Protein AF-A0A965QBW5-F1 (afdb_monomer_lite)

Secondary structure (DSSP, 8-state):
--HHHHHHHHHHHHHS--HHHHHHHHHHHTTS---HHHHHHEEEEEEPPPPHHHHHHHSS-HHHHHHHHHHHHHT--B--SSEEE-S-PPPGGG--HHHHHHHHTTTEEEPTTHHHHHTT-EEEEE-----

Structure (mmCIF, N/CA/C/O backbone):
data_AF-A0A965QBW5-F1
#
_entry.id   AF-A0A965QBW5-F1
#
loo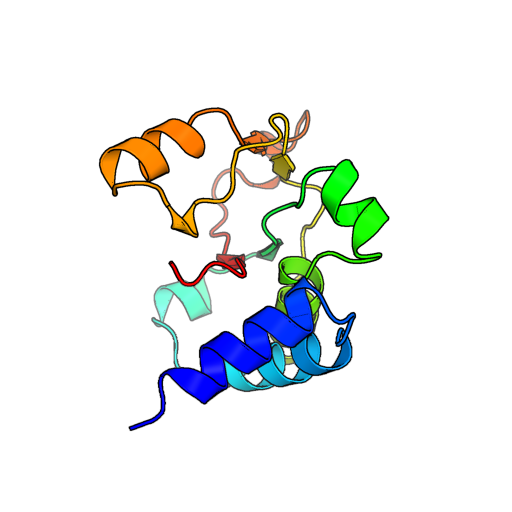p_
_atom_site.group_PDB
_atom_site.id
_atom_site.type_symbol
_atom_site.label_atom_id
_atom_site.label_alt_id
_atom_site.label_comp_id
_atom_site.label_asym_id
_atom_site.label_entity_id
_atom_site.label_seq_id
_atom_site.pdbx_PDB_ins_code
_atom_site.Cartn_x
_atom_site.Cartn_y
_atom_site.Cartn_z
_atom_site.occupancy
_atom_site.B_iso_or_equiv
_atom_site.auth_seq_id
_atom_site.auth_comp_id
_atom_site.auth_asym_id
_atom_site.auth_atom_id
_atom_site.pdbx_PDB_model_num
ATOM 1 N N . MET A 1 1 ? 27.987 -8.446 0.608 1.00 39.53 1 MET A N 1
ATOM 2 C CA . MET A 1 1 ? 26.700 -8.769 -0.056 1.00 39.53 1 MET A CA 1
ATOM 3 C C . MET A 1 1 ? 25.844 -7.498 -0.049 1.00 39.53 1 MET A C 1
ATOM 5 O O . MET A 1 1 ? 25.991 -6.727 0.889 1.00 39.53 1 MET A O 1
ATOM 9 N N . PRO A 1 2 ? 25.092 -7.191 -1.117 1.00 46.41 2 PRO A N 1
ATOM 10 C CA . PRO A 1 2 ? 24.860 -5.822 -1.588 1.00 46.41 2 PRO A CA 1
ATOM 11 C C . PRO A 1 2 ? 23.667 -5.124 -0.912 1.00 46.41 2 PRO A C 1
ATOM 13 O O . PRO A 1 2 ? 22.558 -5.121 -1.437 1.00 46.41 2 PRO A O 1
ATOM 16 N N . GLU A 1 3 ? 23.901 -4.446 0.209 1.00 46.75 3 GLU A N 1
ATOM 17 C CA . GLU A 1 3 ? 22.934 -3.474 0.760 1.00 46.75 3 GLU A CA 1
ATOM 18 C C . GLU A 1 3 ? 22.700 -2.278 -0.185 1.00 46.75 3 GLU A C 1
ATOM 20 O O . GLU A 1 3 ? 21.623 -1.681 -0.200 1.00 46.75 3 GLU A O 1
ATOM 25 N N . ALA A 1 4 ? 23.676 -1.970 -1.047 1.00 55.09 4 ALA A N 1
ATOM 26 C CA . ALA A 1 4 ? 23.621 -0.829 -1.958 1.00 55.09 4 ALA A CA 1
ATOM 27 C C . ALA A 1 4 ? 22.583 -0.972 -3.092 1.00 55.09 4 ALA A C 1
ATOM 29 O O . ALA A 1 4 ? 22.057 0.034 -3.564 1.00 55.09 4 ALA A O 1
ATOM 30 N N . THR A 1 5 ? 22.251 -2.191 -3.537 1.00 74.94 5 THR A N 1
ATOM 31 C CA . THR A 1 5 ? 21.405 -2.377 -4.733 1.00 74.94 5 THR A CA 1
ATOM 32 C C . THR A 1 5 ? 19.919 -2.196 -4.430 1.00 74.94 5 THR A C 1
ATOM 34 O O . THR A 1 5 ? 19.244 -1.464 -5.145 1.00 74.94 5 THR A O 1
ATOM 37 N N . ALA A 1 6 ? 19.397 -2.800 -3.357 1.00 72.25 6 ALA A N 1
ATOM 38 C CA . ALA A 1 6 ? 17.974 -2.687 -3.015 1.00 72.25 6 ALA A CA 1
ATOM 39 C C . ALA A 1 6 ? 17.600 -1.266 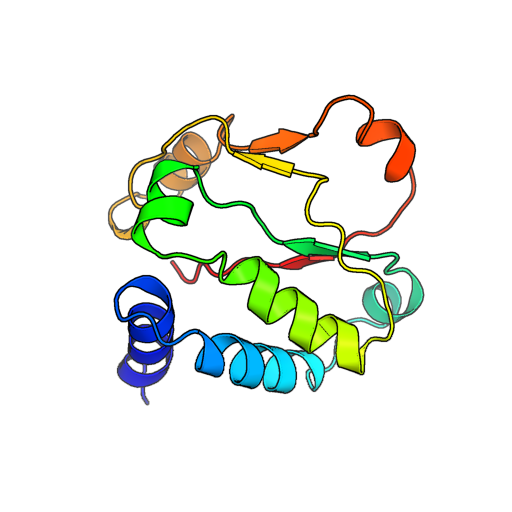-2.559 1.00 72.25 6 ALA A C 1
ATOM 41 O O . ALA A 1 6 ? 16.607 -0.707 -3.024 1.00 72.25 6 ALA A O 1
ATOM 42 N N . SER A 1 7 ? 18.438 -0.655 -1.713 1.00 73.62 7 SER A N 1
ATOM 43 C CA . SER A 1 7 ? 18.261 0.736 -1.280 1.00 73.62 7 SER A CA 1
ATOM 44 C C . SER A 1 7 ? 18.379 1.717 -2.456 1.00 73.62 7 SER A C 1
ATOM 46 O O . SER A 1 7 ? 17.569 2.634 -2.584 1.00 73.62 7 SER A O 1
ATOM 48 N N . GLY A 1 8 ? 19.313 1.475 -3.386 1.00 78.69 8 GLY A N 1
ATOM 49 C CA . GLY A 1 8 ? 19.459 2.267 -4.610 1.00 78.69 8 GLY A CA 1
ATOM 50 C C . GLY A 1 8 ? 18.243 2.182 -5.538 1.00 78.69 8 GLY A C 1
ATOM 51 O O . GLY A 1 8 ? 17.764 3.210 -6.009 1.00 78.69 8 GLY A O 1
ATOM 52 N N . ILE A 1 9 ? 17.693 0.982 -5.744 1.00 79.25 9 ILE A N 1
ATOM 53 C CA . ILE A 1 9 ? 16.466 0.757 -6.526 1.00 79.25 9 ILE A CA 1
ATOM 54 C C . ILE A 1 9 ? 15.275 1.474 -5.879 1.00 79.25 9 ILE A C 1
ATOM 56 O O . ILE A 1 9 ? 14.510 2.154 -6.564 1.00 79.25 9 ILE A O 1
ATOM 60 N N . LEU A 1 10 ? 15.142 1.380 -4.555 1.00 77.88 10 LEU A N 1
ATOM 61 C CA . LEU A 1 10 ? 14.085 2.071 -3.828 1.00 77.88 10 LEU A CA 1
ATOM 62 C C . LEU A 1 10 ? 14.250 3.594 -3.908 1.00 77.88 10 LEU A C 1
ATOM 64 O O . LEU A 1 10 ? 13.266 4.299 -4.096 1.00 77.88 10 LEU A O 1
ATOM 68 N N . SER A 1 11 ? 15.479 4.107 -3.823 1.00 78.56 11 SER A N 1
ATOM 69 C CA . SER A 1 11 ? 15.779 5.530 -4.012 1.00 78.56 11 SER A CA 1
ATOM 70 C C . SER A 1 11 ? 15.442 6.000 -5.430 1.00 78.56 11 SER A C 1
ATOM 72 O O . SER A 1 11 ? 14.800 7.035 -5.594 1.00 78.56 11 SER A O 1
ATOM 74 N N . ALA A 1 12 ? 15.782 5.216 -6.459 1.00 78.94 12 ALA A N 1
ATOM 75 C CA . ALA A 1 12 ? 15.425 5.491 -7.854 1.00 78.94 12 ALA A CA 1
ATOM 76 C C . ALA A 1 12 ? 13.908 5.592 -8.048 1.00 78.94 12 ALA A C 1
ATOM 78 O O . ALA A 1 12 ? 13.399 6.552 -8.635 1.00 78.94 12 ALA A O 1
ATOM 79 N N . LEU A 1 13 ? 13.184 4.642 -7.462 1.00 79.94 13 LEU A N 1
ATOM 80 C CA . LEU A 1 13 ? 11.732 4.640 -7.426 1.00 79.94 13 LEU A CA 1
ATOM 81 C C . LEU A 1 13 ? 11.174 5.805 -6.586 1.00 79.94 13 LEU A C 1
ATOM 83 O O . LEU A 1 13 ? 10.096 6.306 -6.869 1.00 79.94 13 LEU A O 1
ATOM 87 N N . LYS A 1 14 ? 11.869 6.270 -5.547 1.00 75.88 14 LYS A N 1
ATOM 88 C CA . LYS A 1 14 ? 11.391 7.333 -4.652 1.00 75.88 14 LYS A CA 1
ATOM 89 C C . LYS A 1 14 ? 11.682 8.746 -5.169 1.00 75.88 14 LYS A C 1
ATOM 91 O O . LYS A 1 14 ? 10.859 9.641 -5.006 1.00 75.88 14 LYS A O 1
ATOM 96 N N . TYR A 1 15 ? 12.833 8.985 -5.765 1.00 76.94 15 TYR A N 1
ATOM 97 C CA . TYR A 1 15 ? 13.318 10.349 -5.996 1.00 76.94 15 TYR A CA 1
ATOM 98 C C . TYR A 1 15 ? 13.714 10.612 -7.444 1.00 76.94 15 TYR A C 1
ATOM 100 O O . TYR A 1 15 ? 13.874 11.765 -7.827 1.00 76.94 15 TYR A O 1
ATOM 108 N N . HIS A 1 16 ? 13.836 9.566 -8.264 1.00 77.88 16 HIS A N 1
ATOM 109 C CA . HIS A 1 16 ? 14.335 9.686 -9.634 1.00 77.88 16 HIS A CA 1
ATOM 110 C C . HIS A 1 16 ? 13.289 9.327 -10.697 1.00 77.88 16 HIS A C 1
ATOM 112 O O . HIS A 1 16 ? 13.612 9.281 -11.879 1.00 77.88 16 HIS A O 1
ATOM 118 N N . GLY A 1 17 ? 12.030 9.102 -10.304 1.00 75.62 17 GLY A N 1
ATOM 119 C CA . GLY A 1 17 ? 10.921 8.934 -11.248 1.00 75.62 17 GLY A CA 1
ATOM 120 C C . GLY A 1 17 ? 10.860 7.566 -11.936 1.00 75.62 17 GLY A C 1
ATOM 121 O O . GLY A 1 17 ? 10.120 7.411 -12.901 1.00 75.62 17 GLY A O 1
ATOM 122 N N . TRP A 1 18 ? 11.596 6.562 -11.450 1.00 82.75 18 TRP A N 1
ATOM 123 C CA . TRP A 1 18 ? 11.669 5.234 -12.075 1.00 82.75 18 TRP A CA 1
ATOM 124 C C . TRP A 1 18 ? 10.442 4.363 -11.753 1.00 82.75 18 TRP A C 1
ATOM 126 O O . TRP A 1 18 ? 10.557 3.307 -11.138 1.00 82.75 18 TRP A O 1
ATOM 136 N N . SER A 1 19 ? 9.251 4.788 -12.173 1.00 80.81 19 SER A N 1
ATOM 137 C CA . SER A 1 19 ? 7.983 4.096 -11.890 1.00 80.81 19 SER A CA 1
ATOM 138 C C . SER A 1 19 ? 7.921 2.670 -12.455 1.00 80.81 19 SER A C 1
ATOM 140 O O . SER A 1 19 ? 7.345 1.791 -11.815 1.00 80.81 19 SER A O 1
ATOM 142 N N . ALA A 1 20 ? 8.569 2.410 -13.599 1.00 83.06 20 ALA A N 1
ATOM 143 C CA . ALA A 1 20 ? 8.637 1.084 -14.226 1.00 83.06 20 ALA A CA 1
ATOM 144 C C . ALA A 1 20 ? 9.231 0.013 -13.294 1.00 83.06 20 ALA A C 1
ATOM 146 O O . ALA A 1 20 ? 8.762 -1.121 -13.263 1.00 83.06 20 ALA A O 1
ATOM 147 N N . VAL A 1 21 ? 10.192 0.398 -12.451 1.00 84.06 21 VAL A N 1
ATOM 148 C CA . VAL A 1 21 ? 10.798 -0.494 -11.454 1.00 84.06 21 VAL A CA 1
ATOM 149 C C . VAL A 1 21 ? 9.777 -0.978 -10.422 1.00 84.06 21 VAL A C 1
ATOM 151 O O . VAL A 1 21 ? 9.903 -2.086 -9.905 1.00 84.06 21 VAL A O 1
ATOM 154 N N . GLY A 1 22 ? 8.742 -0.185 -10.128 1.00 82.62 22 GLY A N 1
ATOM 155 C CA . GLY A 1 22 ? 7.663 -0.596 -9.230 1.00 82.62 22 GLY A CA 1
ATOM 156 C C . GLY A 1 22 ? 6.929 -1.842 -9.735 1.00 82.62 22 GLY A C 1
ATOM 157 O O . GLY A 1 22 ? 6.601 -2.721 -8.936 1.00 82.62 22 GLY A O 1
ATOM 158 N N . ALA A 1 23 ? 6.742 -1.958 -11.054 1.00 85.38 23 ALA A N 1
ATOM 159 C CA . ALA A 1 2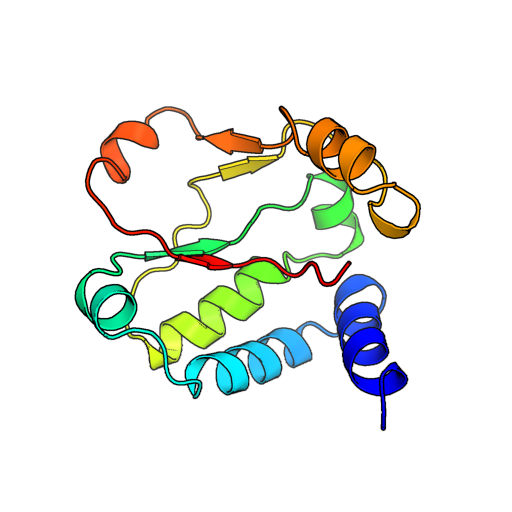3 ? 6.126 -3.129 -11.667 1.00 85.38 23 ALA A CA 1
ATOM 160 C C . ALA A 1 23 ? 7.018 -4.373 -11.528 1.00 85.38 23 ALA A C 1
ATOM 162 O O . ALA A 1 23 ? 6.548 -5.411 -11.061 1.00 85.38 23 ALA A O 1
ATOM 163 N N . ASP A 1 24 ? 8.314 -4.245 -11.826 1.00 87.00 24 ASP A N 1
ATOM 164 C CA . ASP A 1 24 ? 9.282 -5.343 -11.703 1.00 87.00 24 ASP A CA 1
ATOM 165 C C . ASP A 1 24 ? 9.397 -5.852 -10.257 1.00 87.00 24 ASP A C 1
ATOM 167 O O . ASP A 1 24 ? 9.472 -7.062 -10.007 1.00 87.00 24 ASP A O 1
ATOM 171 N N . ILE A 1 25 ? 9.396 -4.931 -9.285 1.00 86.00 25 ILE A N 1
ATOM 172 C CA . ILE A 1 25 ? 9.375 -5.267 -7.857 1.00 86.00 25 ILE A CA 1
ATOM 173 C C . ILE A 1 25 ? 8.102 -6.044 -7.527 1.00 86.00 25 ILE A C 1
ATOM 175 O O . ILE A 1 25 ? 8.189 -7.122 -6.937 1.00 86.00 25 ILE A O 1
ATOM 179 N N . GLY A 1 26 ? 6.932 -5.537 -7.920 1.00 84.94 26 GLY A N 1
ATOM 180 C CA . GLY A 1 26 ? 5.659 -6.203 -7.652 1.00 84.94 26 GLY A CA 1
ATOM 181 C C . GLY A 1 26 ? 5.574 -7.596 -8.278 1.00 84.94 26 GLY A C 1
ATOM 182 O O . GLY A 1 26 ? 5.155 -8.541 -7.613 1.00 8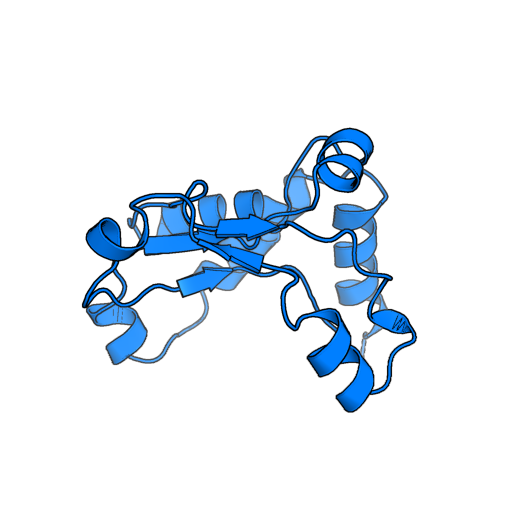4.94 26 GLY A O 1
ATOM 183 N N . GLU A 1 27 ? 6.067 -7.779 -9.504 1.00 87.56 27 GLU A N 1
ATOM 184 C CA . GLU A 1 27 ? 6.112 -9.092 -10.155 1.00 87.56 27 GLU A CA 1
ATOM 185 C C . GLU A 1 27 ? 7.024 -10.076 -9.400 1.00 87.56 27 GLU A C 1
ATOM 187 O O . GLU A 1 27 ? 6.718 -11.264 -9.261 1.00 87.56 27 GLU A O 1
ATOM 192 N N . ARG A 1 28 ? 8.165 -9.602 -8.882 1.00 88.69 28 ARG A N 1
ATOM 193 C CA . ARG A 1 28 ? 9.051 -10.409 -8.027 1.00 88.69 28 ARG A CA 1
ATOM 194 C C . ARG A 1 28 ? 8.387 -10.759 -6.697 1.00 88.69 28 ARG A C 1
ATOM 196 O O . ARG A 1 28 ? 8.418 -11.929 -6.324 1.00 88.69 28 ARG A O 1
ATOM 203 N N . LEU A 1 29 ? 7.747 -9.800 -6.030 1.00 87.31 29 LEU A N 1
ATOM 204 C CA . LEU A 1 29 ? 7.020 -10.032 -4.777 1.00 87.31 29 LEU A CA 1
ATOM 205 C C . LEU A 1 29 ? 5.896 -11.054 -4.955 1.00 87.31 29 LEU A C 1
ATOM 207 O O . LEU A 1 29 ? 5.743 -11.957 -4.140 1.00 87.31 29 LEU A O 1
ATOM 211 N N . ALA A 1 30 ? 5.160 -10.981 -6.060 1.00 85.75 30 ALA A N 1
ATOM 212 C CA . ALA A 1 30 ? 4.045 -11.880 -6.330 1.00 85.75 30 ALA A CA 1
ATOM 213 C C . ALA A 1 30 ? 4.462 -13.340 -6.610 1.00 85.75 30 ALA A C 1
ATOM 215 O O . ALA A 1 30 ? 3.607 -14.229 -6.674 1.00 85.75 30 ALA A O 1
ATOM 216 N N . ARG A 1 31 ? 5.764 -13.600 -6.799 1.00 88.12 31 ARG A N 1
ATOM 217 C CA . ARG A 1 31 ? 6.345 -14.950 -6.903 1.00 88.12 31 ARG A CA 1
ATOM 218 C C . ARG A 1 31 ? 6.764 -15.533 -5.555 1.00 88.12 31 ARG A C 1
ATOM 220 O O . ARG A 1 31 ? 7.060 -16.724 -5.500 1.00 88.12 31 ARG A O 1
ATOM 227 N N . LEU A 1 32 ? 6.807 -14.725 -4.497 1.00 87.44 32 LEU A N 1
ATOM 228 C CA . LEU A 1 32 ? 7.124 -15.215 -3.162 1.00 87.44 32 LEU A CA 1
ATOM 229 C C . LEU A 1 32 ? 6.018 -16.150 -2.664 1.00 87.44 32 LEU A C 1
ATOM 231 O O . LEU A 1 32 ? 4.851 -16.029 -3.042 1.00 87.44 32 LEU A O 1
ATOM 235 N N . GLN A 1 33 ? 6.405 -17.097 -1.816 1.00 86.69 33 GLN A N 1
ATOM 236 C CA . GLN A 1 33 ? 5.455 -17.940 -1.106 1.00 86.69 33 GLN A CA 1
ATOM 237 C C . GLN A 1 33 ? 4.979 -17.204 0.140 1.00 86.69 33 GLN A C 1
ATOM 239 O O . GLN A 1 33 ? 5.788 -16.689 0.910 1.00 86.69 33 GLN A O 1
ATOM 244 N N . PHE A 1 34 ? 3.665 -17.169 0.326 1.00 85.06 34 PHE A N 1
ATOM 245 C CA . PHE A 1 34 ? 3.030 -16.559 1.485 1.00 85.06 34 PHE A CA 1
ATOM 246 C C . PHE A 1 34 ? 2.365 -17.641 2.335 1.00 85.06 34 PHE A C 1
ATOM 248 O O . PHE A 1 34 ? 2.052 -18.718 1.814 1.00 85.06 34 PHE A O 1
ATOM 255 N N . PRO A 1 35 ? 2.126 -17.365 3.628 1.00 89.31 35 PRO A N 1
ATOM 256 C CA . PRO A 1 35 ? 1.338 -18.243 4.480 1.00 89.31 35 PRO A CA 1
ATOM 257 C C . PRO A 1 35 ? 0.001 -18.640 3.831 1.00 89.31 35 PRO A C 1
ATOM 259 O O . PRO A 1 35 ? -0.601 -17.875 3.069 1.00 89.31 35 PRO A O 1
ATOM 262 N N . VAL A 1 36 ? -0.443 -19.873 4.085 1.00 88.88 36 VAL A N 1
ATOM 263 C CA . VAL A 1 36 ? -1.612 -20.468 3.411 1.00 88.88 36 VAL A CA 1
ATOM 264 C C . VAL A 1 36 ? -2.902 -19.717 3.740 1.00 88.88 36 VAL A C 1
ATOM 266 O O . VAL A 1 36 ? -3.744 -19.541 2.864 1.00 88.88 36 VAL A O 1
ATOM 269 N N . ASP A 1 37 ? -3.045 -19.262 4.976 1.00 89.75 37 ASP A N 1
ATOM 270 C CA . ASP A 1 37 ? -4.123 -18.402 5.466 1.00 89.75 37 ASP A CA 1
ATOM 271 C C . ASP A 1 37 ? -4.146 -17.060 4.724 1.00 89.75 37 ASP A C 1
ATOM 273 O O . ASP A 1 37 ? -5.160 -16.724 4.117 1.00 89.75 37 ASP A O 1
ATOM 277 N N . VAL A 1 38 ? -3.004 -16.369 4.602 1.00 88.56 38 VAL A N 1
ATOM 278 C CA . VAL A 1 38 ? -2.888 -15.157 3.762 1.00 88.56 38 VAL A CA 1
ATOM 279 C C . VAL A 1 38 ? -3.300 -15.463 2.325 1.00 88.56 38 VAL A C 1
ATOM 281 O O . VAL A 1 38 ? -3.978 -14.671 1.668 1.00 88.56 38 VAL A O 1
ATOM 284 N N . CYS A 1 39 ? -2.918 -16.637 1.819 1.00 87.50 39 CYS A N 1
ATOM 285 C CA . CYS A 1 39 ? -3.262 -17.027 0.465 1.00 87.50 39 CYS A CA 1
ATOM 286 C C . CYS A 1 39 ? -4.763 -17.299 0.266 1.00 87.50 39 CYS A C 1
ATOM 288 O O . CYS A 1 39 ? -5.278 -17.079 -0.831 1.00 87.50 39 CYS A O 1
ATOM 290 N N . ARG A 1 40 ? -5.451 -17.809 1.286 1.00 89.56 40 ARG A N 1
ATOM 291 C CA . ARG A 1 40 ? -6.858 -18.221 1.207 1.00 89.56 40 ARG A CA 1
ATOM 292 C C . ARG A 1 40 ? -7.829 -17.112 1.581 1.00 89.56 40 ARG A C 1
ATOM 294 O O . ARG A 1 40 ? -8.909 -17.054 1.008 1.00 89.56 40 ARG A O 1
ATOM 301 N N . GLU A 1 41 ? -7.457 -16.261 2.526 1.00 92.25 41 GLU A N 1
ATOM 302 C CA . GLU A 1 41 ? -8.378 -15.321 3.168 1.00 92.25 41 GLU A CA 1
ATOM 303 C C . GLU A 1 41 ? -8.288 -13.907 2.583 1.00 92.25 41 GLU A C 1
ATOM 305 O O . GLU A 1 41 ? -9.216 -13.116 2.761 1.00 92.25 41 GLU A O 1
ATOM 310 N N . ARG A 1 42 ? -7.201 -13.573 1.865 1.00 93.75 42 ARG A N 1
ATOM 311 C CA . ARG A 1 42 ? -6.991 -12.225 1.311 1.00 93.75 42 ARG A CA 1
ATOM 312 C C . ARG A 1 42 ? -8.154 -11.784 0.415 1.00 93.75 42 ARG A C 1
ATOM 314 O O . ARG A 1 42 ? -8.465 -12.418 -0.590 1.00 93.75 42 ARG A O 1
ATOM 321 N N . ALA A 1 43 ? -8.739 -10.643 0.750 1.00 93.75 43 ALA A N 1
ATOM 322 C CA . ALA A 1 43 ? -9.827 -10.042 -0.013 1.00 93.75 43 ALA A CA 1
ATOM 323 C C . ALA A 1 43 ? -9.332 -8.940 -0.959 1.00 93.75 43 ALA A C 1
ATOM 325 O O . ALA A 1 43 ? -9.860 -8.789 -2.058 1.00 93.75 43 ALA A O 1
ATOM 326 N N . ALA A 1 44 ? -8.317 -8.172 -0.548 1.00 94.81 44 ALA A N 1
ATOM 327 C CA . ALA A 1 44 ? -7.802 -7.049 -1.325 1.00 94.81 44 ALA A CA 1
ATOM 328 C C . ALA A 1 44 ? -6.369 -6.657 -0.938 1.00 94.81 44 ALA A C 1
ATOM 330 O O . ALA A 1 44 ? -5.912 -6.908 0.182 1.00 94.81 44 ALA A O 1
ATOM 331 N N . LEU A 1 45 ? -5.695 -5.981 -1.869 1.00 95.25 45 LEU A N 1
ATOM 332 C CA . LEU A 1 45 ? -4.447 -5.255 -1.637 1.00 95.25 45 LEU A CA 1
ATOM 333 C C . LEU A 1 45 ? -4.761 -3.786 -1.349 1.00 95.25 45 LEU A C 1
ATOM 335 O O . LEU A 1 45 ? -5.505 -3.150 -2.093 1.00 95.25 45 LEU A O 1
ATOM 339 N N . VAL A 1 46 ? -4.176 -3.237 -0.289 1.00 95.81 46 VAL A N 1
ATOM 340 C CA . VAL A 1 46 ? -4.386 -1.851 0.139 1.00 95.81 46 VAL A CA 1
ATOM 341 C C . VAL A 1 46 ? -3.033 -1.136 0.148 1.00 95.81 46 VAL A C 1
ATOM 343 O O . VAL A 1 46 ? -2.214 -1.385 1.035 1.00 95.81 46 VAL A O 1
ATOM 346 N N . PRO A 1 47 ? -2.753 -0.266 -0.835 1.00 94.88 47 PRO A N 1
ATOM 347 C CA . PRO A 1 47 ? -1.514 0.491 -0.859 1.00 94.88 47 PRO A CA 1
ATOM 348 C C . PRO A 1 47 ? -1.534 1.580 0.215 1.00 94.88 47 PRO A C 1
ATOM 350 O O . PRO A 1 47 ? -2.524 2.296 0.378 1.00 94.88 47 PRO A O 1
ATOM 353 N N . VAL A 1 48 ? -0.420 1.743 0.925 1.00 92.31 48 VAL A N 1
ATOM 354 C CA . VAL A 1 48 ? -0.258 2.842 1.881 1.00 92.31 48 VAL A CA 1
ATOM 355 C C . VAL A 1 48 ? -0.189 4.177 1.115 1.00 92.31 48 VAL A C 1
ATOM 357 O O . VAL A 1 48 ? 0.601 4.308 0.174 1.00 92.31 48 VAL A O 1
ATOM 360 N N . PRO A 1 49 ? -1.016 5.181 1.462 1.00 90.25 49 PRO A N 1
ATOM 361 C CA . PRO A 1 49 ? -1.061 6.446 0.740 1.00 90.25 49 PRO A CA 1
ATOM 362 C C . PRO A 1 49 ? 0.157 7.329 1.034 1.00 90.25 49 PRO A C 1
ATOM 364 O O . PRO A 1 49 ? 0.670 7.408 2.159 1.00 90.25 49 PRO A O 1
ATOM 367 N N . LEU A 1 50 ? 0.582 8.074 0.017 1.00 85.38 50 LEU A N 1
ATOM 368 C CA . LEU A 1 50 ? 1.452 9.229 0.205 1.00 85.38 50 LEU A CA 1
ATOM 369 C C . LEU A 1 50 ? 0.636 10.423 0.716 1.00 85.38 50 LEU A C 1
ATOM 371 O O . LEU A 1 50 ? -0.589 10.443 0.652 1.00 85.38 50 LEU A O 1
ATOM 375 N N . ASN A 1 51 ? 1.325 11.435 1.242 1.00 83.69 51 ASN A N 1
ATOM 376 C CA . ASN A 1 51 ? 0.681 12.728 1.457 1.00 83.69 51 ASN A CA 1
ATOM 377 C C . ASN A 1 51 ? 0.573 13.472 0.110 1.00 83.69 51 ASN A C 1
ATOM 379 O O . ASN A 1 51 ? 1.371 13.238 -0.801 1.00 83.69 51 ASN A O 1
ATOM 383 N N . ALA A 1 52 ? -0.372 14.407 0.003 1.00 82.12 52 ALA A N 1
ATOM 384 C CA . ALA A 1 52 ? -0.649 15.117 -1.249 1.00 82.12 52 ALA A CA 1
ATOM 385 C C . ALA A 1 52 ? 0.536 15.955 -1.777 1.00 82.12 52 ALA A C 1
ATOM 387 O O . ALA A 1 52 ? 0.604 16.268 -2.963 1.00 82.12 52 ALA A O 1
ATOM 388 N N . ALA A 1 53 ? 1.475 16.362 -0.918 1.00 82.38 53 ALA A N 1
ATOM 389 C CA . ALA A 1 53 ? 2.684 17.062 -1.354 1.00 82.38 53 ALA A CA 1
ATOM 390 C C . ALA A 1 53 ? 3.648 16.108 -2.075 1.00 82.38 53 ALA A C 1
ATOM 392 O O . ALA A 1 53 ? 4.045 16.387 -3.202 1.00 82.38 53 ALA A O 1
ATOM 393 N N . ARG A 1 54 ? 3.948 14.957 -1.462 1.00 81.44 54 ARG A N 1
ATOM 394 C CA . ARG A 1 54 ? 4.822 13.920 -2.023 1.00 81.44 54 ARG A CA 1
ATOM 395 C C . ARG A 1 54 ? 4.221 13.295 -3.268 1.00 81.44 54 ARG A C 1
ATOM 397 O O . ARG A 1 54 ? 4.952 13.039 -4.210 1.00 81.44 54 ARG A O 1
ATOM 404 N N . GLU A 1 55 ? 2.911 13.064 -3.293 1.00 83.38 55 GLU A N 1
ATOM 405 C CA . GLU A 1 55 ? 2.245 12.540 -4.487 1.00 83.38 55 GLU A CA 1
ATOM 406 C C . GLU A 1 55 ? 2.369 13.508 -5.672 1.00 83.38 55 GLU A C 1
ATOM 408 O O . GLU A 1 55 ? 2.702 13.074 -6.771 1.00 83.38 55 GLU A O 1
ATOM 413 N N . ARG A 1 56 ? 2.212 14.823 -5.445 1.00 85.44 56 ARG A N 1
ATOM 414 C CA . ARG A 1 56 ? 2.419 15.848 -6.484 1.00 85.44 56 ARG A CA 1
ATOM 415 C C . ARG A 1 56 ? 3.873 15.969 -6.935 1.00 85.44 56 ARG A C 1
ATOM 417 O O . ARG A 1 56 ? 4.116 16.061 -8.129 1.00 85.44 56 ARG A O 1
ATOM 424 N N . GLU A 1 57 ? 4.822 15.983 -6.000 1.00 84.00 57 GLU A N 1
ATOM 425 C CA . GLU A 1 57 ? 6.261 16.073 -6.299 1.00 84.00 57 GLU A CA 1
ATOM 426 C C . GLU A 1 57 ? 6.734 14.891 -7.153 1.00 84.00 57 GLU A C 1
ATOM 428 O O . GLU A 1 57 ? 7.532 15.038 -8.074 1.00 84.00 57 GLU A O 1
ATOM 433 N N . ARG A 1 58 ? 6.218 13.706 -6.838 1.00 83.94 58 ARG A N 1
ATOM 434 C CA . ARG A 1 58 ? 6.669 12.429 -7.386 1.00 83.94 58 ARG A CA 1
ATOM 435 C C . ARG A 1 58 ? 5.873 11.982 -8.607 1.00 83.94 58 ARG A C 1
ATOM 437 O O . ARG A 1 58 ? 6.384 11.209 -9.408 1.00 83.94 58 ARG A O 1
ATOM 444 N N . GLY A 1 59 ? 4.627 12.437 -8.732 1.00 86.62 59 GLY A N 1
ATOM 445 C CA . GLY A 1 59 ? 3.701 12.103 -9.814 1.00 86.62 59 GLY A CA 1
ATOM 446 C C . GLY A 1 59 ? 3.026 10.732 -9.693 1.00 86.62 59 GLY A C 1
ATOM 447 O O . GLY A 1 59 ? 2.224 10.383 -10.555 1.00 86.62 59 GLY A O 1
ATOM 448 N N . TYR A 1 60 ? 3.344 9.940 -8.662 1.00 87.44 60 TYR A N 1
ATOM 449 C CA . TYR A 1 60 ? 2.762 8.615 -8.427 1.00 87.44 60 TYR A CA 1
ATOM 450 C C . TYR A 1 60 ? 2.956 8.125 -6.984 1.00 87.44 60 TYR A C 1
ATOM 452 O O . TYR A 1 60 ? 3.837 8.594 -6.258 1.00 87.44 60 TYR A O 1
ATOM 460 N N . ASN A 1 61 ? 2.167 7.114 -6.604 1.00 90.25 61 ASN A N 1
ATOM 461 C CA . ASN A 1 61 ? 2.315 6.344 -5.370 1.00 90.25 61 ASN A CA 1
ATOM 462 C C . ASN A 1 61 ? 2.987 4.984 -5.658 1.00 90.25 61 ASN A C 1
ATOM 464 O O . ASN A 1 61 ? 2.432 4.137 -6.356 1.00 90.25 61 ASN A O 1
ATOM 468 N N . GLN A 1 62 ? 4.176 4.757 -5.098 1.00 89.31 62 GLN A N 1
ATOM 469 C CA . GLN A 1 62 ? 4.952 3.518 -5.245 1.00 89.31 62 GLN A CA 1
ATOM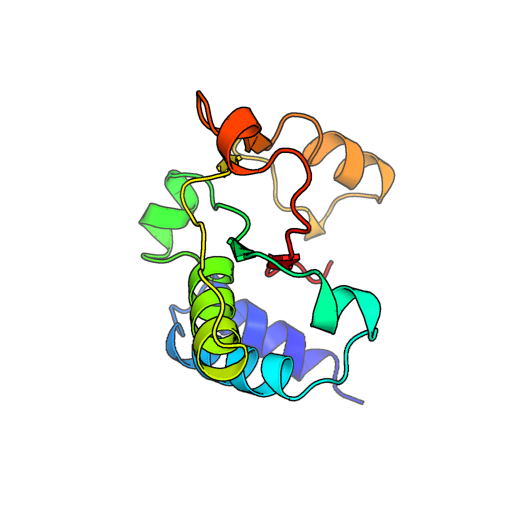 470 C C . GLN A 1 62 ? 4.191 2.287 -4.787 1.00 89.31 62 GLN A C 1
ATOM 472 O O . GLN A 1 62 ? 4.146 1.284 -5.496 1.00 89.31 62 GLN A O 1
ATOM 477 N N . SER A 1 63 ? 3.597 2.374 -3.601 1.00 92.50 63 SER A N 1
ATOM 478 C CA . SER A 1 63 ? 2.845 1.285 -2.997 1.00 92.50 63 SER A CA 1
ATOM 479 C C . SER A 1 63 ? 1.675 0.880 -3.887 1.00 92.50 63 SER A C 1
ATOM 481 O O . SER A 1 63 ? 1.380 -0.305 -4.004 1.00 92.50 63 SER A O 1
ATOM 483 N N . LEU A 1 64 ? 1.054 1.844 -4.580 1.00 93.94 64 LEU A N 1
ATOM 484 C CA . LEU A 1 64 ? 0.001 1.577 -5.561 1.00 93.94 64 LEU A CA 1
ATOM 485 C C . LEU A 1 64 ? 0.535 0.820 -6.783 1.00 93.94 64 LEU A C 1
ATOM 487 O O . LEU A 1 64 ? -0.058 -0.186 -7.164 1.00 93.94 64 LEU A O 1
ATOM 491 N N . LEU A 1 65 ? 1.654 1.257 -7.365 1.00 92.56 65 LEU A N 1
ATOM 492 C CA . LEU A 1 65 ? 2.266 0.578 -8.516 1.00 92.56 65 LEU A CA 1
ATOM 493 C C . LEU A 1 65 ? 2.641 -0.872 -8.182 1.00 92.56 65 LEU A C 1
ATOM 495 O O . LEU A 1 65 ? 2.334 -1.794 -8.938 1.00 92.56 65 LEU A O 1
ATOM 499 N N . ILE A 1 66 ? 3.255 -1.078 -7.015 1.00 92.38 66 ILE A N 1
ATOM 500 C CA . ILE A 1 66 ? 3.612 -2.410 -6.524 1.00 92.38 66 ILE A CA 1
ATOM 501 C C . ILE A 1 66 ? 2.343 -3.246 -6.310 1.00 92.38 66 ILE A C 1
ATOM 503 O O . ILE A 1 66 ? 2.272 -4.378 -6.788 1.00 92.38 66 ILE A O 1
ATOM 507 N N . ALA A 1 67 ? 1.323 -2.696 -5.642 1.00 94.62 67 ALA A N 1
ATOM 508 C CA . ALA A 1 67 ? 0.062 -3.392 -5.394 1.00 94.62 67 ALA A CA 1
ATOM 509 C C . ALA A 1 67 ? -0.631 -3.821 -6.696 1.00 94.62 67 ALA A C 1
ATOM 511 O O . ALA A 1 67 ? -1.112 -4.947 -6.780 1.00 94.62 67 ALA A O 1
ATOM 512 N N . GLN A 1 68 ? -0.643 -2.971 -7.727 1.00 94.81 68 GLN A N 1
ATOM 513 C CA . GLN A 1 68 ? -1.211 -3.296 -9.040 1.00 94.81 68 GLN A CA 1
ATOM 514 C C . GLN A 1 68 ? -0.479 -4.463 -9.713 1.00 94.81 68 GLN A C 1
ATOM 516 O O . GLN A 1 68 ? -1.119 -5.380 -10.231 1.00 94.81 68 GLN A O 1
ATOM 521 N N . ALA A 1 69 ? 0.852 -4.474 -9.656 1.00 92.38 69 ALA A N 1
ATOM 522 C CA . ALA A 1 69 ? 1.646 -5.569 -10.201 1.00 92.38 69 ALA A CA 1
ATOM 523 C C . ALA A 1 69 ? 1.433 -6.887 -9.432 1.00 92.38 69 ALA A C 1
ATOM 525 O O . ALA A 1 69 ? 1.314 -7.947 -10.049 1.00 92.38 69 ALA A O 1
ATOM 526 N N . VAL A 1 70 ? 1.298 -6.840 -8.099 1.00 92.69 70 VAL A N 1
ATOM 527 C CA . VAL A 1 70 ? 0.947 -8.035 -7.308 1.00 92.69 70 VAL A CA 1
ATOM 528 C C . VAL A 1 70 ? -0.468 -8.519 -7.633 1.00 92.69 70 VAL A C 1
ATOM 530 O O . VAL A 1 70 ? -0.675 -9.715 -7.860 1.00 92.69 70 VAL A O 1
ATOM 533 N N . ALA A 1 71 ? -1.435 -7.604 -7.719 1.00 94.31 71 ALA A N 1
ATOM 534 C CA . ALA A 1 71 ? -2.830 -7.901 -8.032 1.00 94.31 71 ALA A CA 1
ATOM 535 C C . ALA A 1 71 ? -2.989 -8.630 -9.370 1.00 94.31 71 ALA A C 1
ATOM 537 O O . ALA A 1 71 ? -3.760 -9.585 -9.451 1.00 94.31 71 ALA A O 1
ATOM 538 N N . ALA A 1 72 ? -2.211 -8.252 -10.391 1.00 91.75 72 ALA A N 1
ATOM 539 C CA . ALA A 1 72 ? -2.234 -8.903 -11.701 1.00 91.75 72 ALA A CA 1
ATOM 540 C C . ALA A 1 72 ? -1.926 -10.408 -11.627 1.00 91.75 72 ALA A C 1
ATOM 542 O O . ALA A 1 72 ? -2.473 -11.197 -12.394 1.00 91.75 72 ALA A O 1
ATOM 543 N N . ARG A 1 73 ? -1.089 -10.843 -10.681 1.00 89.50 73 ARG A N 1
ATOM 544 C CA . ARG A 1 73 ? -0.789 -12.267 -10.478 1.00 89.50 73 ARG A CA 1
ATOM 545 C C . ARG A 1 73 ? -1.716 -12.926 -9.463 1.00 89.50 73 ARG A C 1
ATOM 547 O O . ARG A 1 73 ? -2.062 -14.092 -9.621 1.00 89.50 73 ARG A O 1
ATOM 554 N N . TRP A 1 74 ? -2.093 -12.202 -8.415 1.00 90.75 74 TRP A N 1
ATOM 555 C CA . TRP A 1 74 ? -2.913 -12.729 -7.323 1.00 90.75 74 TRP A CA 1
ATOM 556 C C . TRP A 1 74 ? -4.407 -12.750 -7.617 1.00 90.75 74 TRP A C 1
ATOM 558 O O . TRP A 1 74 ? -5.129 -13.418 -6.876 1.00 90.75 74 TRP A O 1
ATOM 568 N N . GLN A 1 75 ? -4.834 -12.050 -8.672 1.00 92.75 75 GLN A N 1
ATOM 569 C CA . GLN A 1 75 ? -6.213 -11.961 -9.148 1.00 92.75 75 GLN A CA 1
ATOM 570 C C . GLN A 1 75 ? -7.176 -11.477 -8.050 1.00 92.75 75 GLN A C 1
ATOM 572 O O . GLN A 1 75 ? -8.255 -12.029 -7.859 1.00 92.75 75 GLN A O 1
ATOM 577 N N . ILE A 1 76 ? -6.762 -10.442 -7.311 1.00 93.88 76 ILE A N 1
ATOM 578 C CA . ILE A 1 76 ? -7.563 -9.784 -6.269 1.00 93.88 76 ILE A CA 1
ATOM 579 C C . ILE A 1 76 ? -7.573 -8.264 -6.480 1.00 93.88 76 ILE A C 1
ATOM 581 O O . ILE A 1 76 ? -6.630 -7.733 -7.072 1.00 93.88 76 ILE A O 1
ATOM 585 N N . PRO A 1 77 ? -8.608 -7.545 -6.014 1.00 95.25 77 PRO A N 1
ATOM 586 C CA . PRO A 1 77 ? -8.705 -6.103 -6.210 1.00 95.25 77 PRO A CA 1
ATOM 587 C C . PRO A 1 77 ? -7.638 -5.319 -5.435 1.00 95.25 77 PRO A C 1
ATOM 589 O O . PRO A 1 77 ? -7.202 -5.714 -4.351 1.00 95.25 77 PRO A O 1
ATOM 592 N N . VAL A 1 78 ? -7.278 -4.153 -5.980 1.00 96.31 78 VAL A N 1
ATOM 593 C CA . VAL A 1 78 ? -6.533 -3.106 -5.269 1.00 96.31 78 VAL A CA 1
ATOM 594 C C . VAL A 1 78 ? -7.521 -2.044 -4.801 1.00 96.31 78 VAL A C 1
ATOM 596 O O . VAL A 1 78 ? -8.223 -1.456 -5.621 1.00 96.31 78 VAL A O 1
ATOM 599 N N . VAL A 1 79 ? -7.562 -1.776 -3.497 1.00 94.69 79 VAL A N 1
ATOM 600 C CA . VAL A 1 79 ? -8.436 -0.765 -2.887 1.00 94.69 79 VAL A CA 1
ATOM 601 C C . VAL A 1 79 ? -7.571 0.395 -2.405 1.00 94.69 79 VAL A C 1
ATOM 603 O O . VAL A 1 79 ? -7.014 0.366 -1.309 1.00 94.69 79 VAL A O 1
ATOM 606 N N . HIS A 1 80 ? -7.420 1.411 -3.254 1.00 91.44 80 HIS A N 1
ATOM 607 C CA . HIS A 1 80 ? -6.546 2.564 -3.003 1.00 91.44 80 HIS A CA 1
ATOM 608 C C . HIS A 1 80 ? -7.264 3.758 -2.353 1.00 91.44 80 HIS A C 1
ATOM 610 O O . HIS A 1 80 ? -6.618 4.729 -1.976 1.00 91.44 80 HIS A O 1
ATOM 616 N N . ASP A 1 81 ? -8.588 3.695 -2.214 1.00 89.56 81 ASP A N 1
ATOM 617 C CA . ASP A 1 81 ? -9.441 4.698 -1.572 1.00 89.56 81 ASP A CA 1
ATOM 618 C C . ASP A 1 81 ? -9.823 4.303 -0.134 1.00 89.56 81 ASP A C 1
ATOM 620 O O . ASP A 1 81 ? -10.776 4.836 0.424 1.00 89.56 81 ASP A O 1
ATOM 624 N N . LEU A 1 82 ? -9.109 3.357 0.486 1.00 91.62 82 LEU A N 1
ATOM 625 C CA . LEU A 1 82 ? -9.408 2.930 1.855 1.00 91.62 82 LEU A CA 1
ATOM 626 C C . LEU A 1 82 ? -8.764 3.831 2.910 1.00 91.62 82 LEU A C 1
ATOM 628 O O . LEU A 1 82 ? -9.381 4.159 3.924 1.00 91.62 82 LEU A O 1
ATOM 632 N N . LEU A 1 83 ? -7.505 4.190 2.674 1.00 91.50 83 LEU A N 1
ATOM 633 C CA . LEU A 1 83 ? -6.662 4.925 3.603 1.00 91.50 83 LEU A CA 1
ATOM 634 C C . LEU A 1 83 ? -6.386 6.324 3.062 1.00 91.50 83 LEU A C 1
ATOM 636 O O . LEU A 1 83 ? -6.180 6.526 1.869 1.00 91.50 83 LEU A O 1
ATOM 640 N N . THR A 1 84 ? -6.299 7.281 3.973 1.00 88.75 84 THR A N 1
ATOM 641 C CA . THR A 1 84 ? -5.793 8.630 3.721 1.00 88.75 84 THR A CA 1
ATOM 642 C C . THR A 1 84 ? -4.618 8.897 4.636 1.00 88.75 84 THR A C 1
ATOM 644 O O . THR A 1 84 ? -4.557 8.373 5.749 1.00 88.75 84 THR A O 1
ATOM 647 N N . ARG A 1 85 ? -3.680 9.724 4.176 1.00 87.12 85 ARG A N 1
ATOM 648 C CA . ARG A 1 85 ? -2.595 10.231 5.012 1.00 87.12 85 ARG A CA 1
ATOM 649 C C . ARG A 1 85 ? -2.882 11.682 5.373 1.00 87.12 85 ARG A C 1
ATOM 651 O O . ARG A 1 85 ? -2.857 12.542 4.497 1.00 87.12 85 ARG A O 1
ATOM 658 N N . GLN A 1 86 ? -3.166 11.938 6.646 1.00 74.88 86 GLN A N 1
ATOM 659 C CA . GLN A 1 86 ? -3.586 13.257 7.132 1.00 74.88 86 GLN A CA 1
ATOM 660 C C . GLN A 1 86 ? -2.398 14.159 7.478 1.00 74.88 86 GLN A C 1
ATOM 662 O O . GLN A 1 86 ? -2.456 15.366 7.262 1.00 74.88 86 GLN A O 1
ATOM 667 N N . VAL A 1 87 ? -1.299 13.577 7.968 1.00 67.56 87 VAL A N 1
ATOM 668 C CA . VAL A 1 87 ? -0.132 14.337 8.431 1.00 67.56 87 VAL A CA 1
ATOM 669 C C . VAL A 1 87 ? 1.062 14.114 7.505 1.00 67.56 87 VAL A C 1
ATOM 671 O O . VAL A 1 87 ? 1.440 12.983 7.168 1.00 67.56 87 VAL A O 1
ATOM 674 N N . ALA A 1 88 ? 1.698 15.215 7.099 1.00 61.00 88 ALA A N 1
ATOM 675 C CA . ALA A 1 88 ? 3.008 15.180 6.468 1.00 61.00 88 ALA A CA 1
ATOM 676 C C . ALA A 1 88 ? 4.070 14.891 7.534 1.00 61.00 88 ALA A C 1
ATOM 678 O O . ALA A 1 88 ? 4.627 15.799 8.135 1.00 61.00 88 ALA A O 1
ATOM 679 N N . THR A 1 89 ? 4.312 13.611 7.795 1.00 60.12 89 THR A N 1
ATOM 680 C CA . THR A 1 89 ? 5.274 13.195 8.816 1.00 60.12 89 THR A CA 1
ATOM 681 C C . THR A 1 89 ? 6.705 13.242 8.281 1.00 60.12 89 THR A C 1
ATOM 683 O O . THR A 1 89 ? 6.955 12.922 7.104 1.00 60.12 89 THR A O 1
ATOM 686 N N . GLU A 1 90 ? 7.642 13.683 9.127 1.00 58.19 90 GLU A N 1
ATOM 687 C CA . GLU A 1 90 ? 9.062 13.784 8.778 1.00 58.19 90 GLU A CA 1
ATOM 688 C C . GLU A 1 90 ? 9.605 12.415 8.344 1.00 58.19 90 GLU A C 1
ATOM 690 O O . GLU A 1 90 ? 9.070 11.356 8.689 1.00 58.19 90 GLU A O 1
ATOM 695 N N . THR A 1 91 ? 10.639 12.419 7.504 1.00 59.53 91 THR A N 1
ATOM 696 C CA . THR A 1 91 ? 11.248 11.188 6.988 1.00 59.53 91 THR A CA 1
ATOM 697 C C . THR A 1 91 ? 11.745 10.299 8.131 1.00 59.53 91 THR A C 1
ATOM 699 O O . THR A 1 91 ? 12.566 10.726 8.937 1.00 59.53 91 THR A O 1
ATOM 702 N N . GLN A 1 92 ? 11.295 9.039 8.158 1.00 58.09 92 GLN A N 1
ATOM 703 C CA . GLN A 1 92 ? 11.606 8.069 9.222 1.00 58.09 92 GLN A CA 1
ATOM 704 C C . GLN A 1 92 ? 13.082 7.642 9.287 1.00 58.09 92 GLN A C 1
ATOM 706 O O . GLN A 1 92 ? 13.497 7.019 10.257 1.00 58.09 92 GLN A O 1
ATOM 711 N N . THR A 1 93 ? 13.887 7.988 8.281 1.00 56.91 93 THR A N 1
ATOM 712 C CA . THR A 1 93 ? 15.287 7.559 8.142 1.00 56.91 93 THR A CA 1
ATOM 713 C C . THR A 1 93 ? 16.216 8.064 9.246 1.00 56.91 93 THR A C 1
ATOM 715 O O . THR A 1 93 ? 17.298 7.511 9.409 1.00 56.91 93 THR A O 1
ATOM 718 N N . ARG A 1 94 ? 15.818 9.091 10.011 1.00 60.22 94 ARG A N 1
ATOM 719 C CA . ARG A 1 94 ? 16.592 9.633 11.144 1.00 60.22 94 ARG A CA 1
ATOM 720 C C . ARG A 1 94 ? 15.962 9.357 12.514 1.00 60.22 94 ARG A C 1
ATOM 722 O O . ARG A 1 94 ? 16.492 9.826 13.512 1.00 60.22 94 ARG A O 1
ATOM 729 N N . LEU A 1 95 ? 14.845 8.626 12.562 1.00 63.56 95 LEU A N 1
ATOM 730 C CA . LEU A 1 95 ? 14.058 8.429 13.779 1.00 63.56 95 LEU A CA 1
ATOM 731 C C . LEU A 1 95 ? 14.393 7.098 14.467 1.00 63.56 95 LEU A C 1
ATOM 733 O O . LEU A 1 95 ? 14.485 6.039 13.830 1.00 63.56 95 LEU A O 1
ATOM 737 N N . THR A 1 96 ? 14.517 7.136 15.792 1.00 72.19 96 THR A N 1
ATOM 738 C CA . THR A 1 96 ? 14.581 5.937 16.640 1.00 72.19 96 THR A CA 1
ATOM 739 C C . THR A 1 96 ? 13.284 5.122 16.518 1.00 72.19 96 THR A C 1
ATOM 741 O O . THR A 1 96 ? 12.252 5.663 16.123 1.00 72.19 96 THR A O 1
ATOM 744 N N . PRO A 1 97 ? 13.263 3.819 16.855 1.00 68.12 97 PRO A N 1
ATOM 745 C CA . PRO A 1 97 ? 12.043 3.007 16.765 1.00 68.12 97 PRO A CA 1
ATOM 746 C C . PRO A 1 97 ? 10.833 3.592 17.523 1.00 68.12 97 PRO A C 1
ATOM 748 O O . PRO A 1 97 ? 9.710 3.537 17.022 1.00 68.12 97 PRO A O 1
ATOM 751 N N . GLY A 1 98 ? 11.056 4.204 18.694 1.00 67.62 98 GLY A N 1
ATOM 752 C CA . GLY A 1 98 ? 10.002 4.880 19.462 1.00 67.62 98 GLY A CA 1
ATOM 753 C C . GLY A 1 98 ? 9.467 6.127 18.754 1.00 67.62 98 GLY A C 1
ATOM 754 O O . GLY A 1 98 ? 8.256 6.319 18.654 1.00 67.62 98 GLY A O 1
ATOM 755 N N . GLU A 1 99 ? 10.362 6.926 18.174 1.00 66.25 99 GLU A N 1
ATOM 756 C CA . GLU A 1 99 ? 9.998 8.094 17.371 1.00 66.25 99 GLU A CA 1
ATOM 757 C C . GLU A 1 99 ? 9.317 7.696 16.058 1.00 66.25 99 GLU A C 1
ATOM 759 O O . GLU A 1 99 ? 8.385 8.372 15.644 1.00 66.25 99 GLU A O 1
ATOM 764 N N . ARG A 1 100 ? 9.693 6.574 15.427 1.00 66.75 100 ARG A N 1
ATOM 765 C CA . ARG A 1 100 ? 8.985 6.033 14.252 1.00 66.75 100 ARG A CA 1
ATOM 766 C C . ARG A 1 100 ? 7.545 5.676 14.597 1.00 66.75 100 ARG A C 1
ATOM 768 O O . ARG A 1 100 ? 6.636 6.067 13.871 1.00 66.75 100 ARG A O 1
ATOM 775 N N . SER A 1 101 ? 7.329 4.988 15.719 1.00 64.69 101 SER A N 1
ATOM 776 C CA . SER A 1 101 ? 5.979 4.644 16.171 1.00 64.69 101 SER A CA 1
ATOM 777 C C . SER A 1 101 ? 5.149 5.892 16.477 1.00 64.69 101 SER A C 1
ATOM 779 O O . SER A 1 101 ? 3.977 5.939 16.114 1.00 64.69 101 SER A O 1
ATOM 781 N N . ALA A 1 102 ? 5.744 6.908 17.108 1.00 62.31 102 ALA A N 1
ATOM 782 C CA . ALA A 1 102 ? 5.076 8.178 17.388 1.00 62.31 102 ALA A CA 1
ATOM 783 C C . ALA A 1 102 ? 4.803 8.994 16.111 1.00 62.31 102 ALA A C 1
ATOM 785 O O . ALA A 1 102 ? 3.746 9.596 15.987 1.00 62.31 102 ALA A O 1
ATOM 786 N N . ASN A 1 103 ? 5.715 8.959 15.139 1.00 64.81 103 ASN A N 1
ATOM 787 C CA . ASN A 1 103 ? 5.617 9.670 13.864 1.00 64.81 103 ASN A CA 1
ATOM 788 C C . ASN A 1 103 ? 4.650 9.002 12.870 1.00 64.81 103 ASN A C 1
ATOM 790 O O . ASN A 1 103 ? 4.299 9.596 11.857 1.00 64.81 103 ASN A O 1
ATOM 794 N N . VAL A 1 104 ? 4.238 7.755 13.111 1.00 71.19 104 VAL A N 1
ATOM 795 C CA . VAL A 1 104 ? 3.181 7.076 12.339 1.00 71.19 104 VAL A CA 1
ATOM 796 C C . VAL A 1 104 ? 1.835 7.127 13.066 1.00 71.19 104 VAL A C 1
ATOM 798 O O . VAL A 1 104 ? 0.788 7.039 12.418 1.00 71.19 104 VAL A O 1
ATOM 801 N N . LYS A 1 105 ? 1.842 7.321 14.391 1.00 65.56 105 LYS A N 1
ATOM 802 C CA . LYS A 1 105 ? 0.632 7.535 15.185 1.00 65.56 105 LYS A CA 1
ATOM 803 C C . LYS A 1 105 ? -0.117 8.753 14.632 1.00 65.56 105 LYS A C 1
ATOM 805 O O . LYS A 1 105 ? 0.473 9.807 14.428 1.00 65.56 105 LYS A O 1
ATOM 810 N N . ASP A 1 106 ? -1.391 8.560 14.305 1.00 68.75 106 ASP A N 1
ATOM 811 C CA . ASP A 1 106 ? -2.289 9.569 13.718 1.00 68.75 106 ASP A CA 1
ATOM 812 C C . ASP A 1 106 ? -1.917 10.052 12.298 1.00 68.75 106 ASP A C 1
ATOM 814 O O . ASP A 1 106 ? -2.561 10.940 11.741 1.00 68.75 106 ASP A O 1
ATOM 818 N N . ALA A 1 107 ? -0.922 9.433 11.647 1.00 81.12 107 ALA A N 1
ATOM 819 C CA . ALA A 1 107 ? -0.544 9.790 10.279 1.00 81.12 107 ALA A CA 1
ATOM 820 C C . ALA A 1 107 ? -1.568 9.312 9.238 1.00 81.12 107 ALA A C 1
ATOM 822 O O . ALA A 1 107 ? -1.703 9.933 8.179 1.00 81.12 107 ALA A O 1
ATOM 823 N N . PHE A 1 108 ? -2.274 8.216 9.530 1.00 87.31 108 PHE A N 1
ATOM 824 C CA . PHE A 1 108 ? -3.202 7.553 8.620 1.00 87.31 108 PHE A CA 1
ATOM 825 C C . PHE A 1 108 ? -4.601 7.446 9.219 1.00 87.31 108 PHE A C 1
ATOM 827 O O . PHE A 1 108 ? -4.758 7.159 10.403 1.00 87.31 108 PHE A O 1
ATOM 834 N N . ALA A 1 109 ? -5.612 7.606 8.372 1.00 88.44 109 ALA A N 1
ATOM 835 C CA . ALA A 1 109 ? -7.010 7.428 8.735 1.00 88.44 109 ALA A CA 1
ATOM 836 C C . ALA A 1 109 ? -7.765 6.663 7.647 1.00 88.44 109 ALA A C 1
ATOM 838 O O . ALA A 1 109 ? -7.442 6.760 6.461 1.00 88.44 109 ALA A O 1
ATOM 839 N N . LEU A 1 110 ? -8.801 5.928 8.049 1.00 90.00 110 LEU A N 1
ATOM 840 C CA . LEU A 1 110 ? -9.765 5.356 7.113 1.00 90.00 110 LEU A CA 1
ATOM 841 C C . LEU A 1 110 ? -10.593 6.473 6.464 1.00 90.00 110 LEU A C 1
ATOM 843 O O . LEU A 1 110 ? -10.955 7.441 7.136 1.00 90.00 110 LEU A O 1
ATOM 847 N N . GLN A 1 111 ? -10.931 6.322 5.183 1.00 89.25 111 GLN A N 1
ATOM 848 C CA . GLN A 1 111 ? -11.929 7.189 4.552 1.00 89.25 111 GLN A CA 1
ATOM 849 C C . GLN A 1 111 ? -13.298 7.063 5.249 1.00 89.25 111 GLN A C 1
ATOM 851 O O . GLN A 1 111 ? -13.600 6.015 5.841 1.00 89.25 111 GLN A O 1
ATOM 856 N N . PRO A 1 112 ? -14.171 8.084 5.147 1.00 86.38 112 PRO A N 1
ATOM 857 C CA . PRO A 1 112 ? -15.566 7.955 5.550 1.00 86.38 112 PRO A CA 1
ATOM 858 C C . PRO A 1 112 ? -16.192 6.683 4.953 1.00 86.38 112 PRO A C 1
ATOM 860 O O . PRO A 1 112 ? -15.953 6.339 3.798 1.00 86.38 112 PRO A O 1
ATOM 863 N N . ASP A 1 113 ? -16.934 5.938 5.774 1.00 84.19 113 ASP A N 1
ATOM 864 C CA . ASP A 1 113 ? -17.607 4.674 5.421 1.00 84.19 113 ASP A CA 1
ATOM 865 C C . ASP A 1 113 ? -16.721 3.483 5.010 1.00 84.19 113 ASP A C 1
ATOM 867 O O . ASP A 1 113 ? -17.225 2.361 4.877 1.00 84.19 113 ASP A O 1
ATOM 871 N N . ALA A 1 114 ? -15.398 3.656 4.923 1.00 86.50 114 ALA A N 1
ATOM 872 C CA . ALA A 1 114 ? -14.450 2.580 4.627 1.00 86.50 114 ALA A CA 1
ATOM 873 C C . ALA A 1 114 ? -14.567 1.403 5.606 1.00 86.50 114 ALA A C 1
ATOM 875 O O . ALA A 1 114 ? -14.450 0.249 5.198 1.00 86.50 114 ALA A O 1
ATOM 876 N N . HIS A 1 115 ? -14.880 1.672 6.880 1.00 84.06 115 HIS A N 1
ATOM 877 C CA . HIS A 1 115 ? -15.028 0.631 7.903 1.00 84.06 115 HIS A CA 1
ATOM 878 C C . HIS A 1 115 ? -16.071 -0.432 7.524 1.00 84.06 115 HIS A C 1
ATOM 880 O O . HIS A 1 115 ? -15.875 -1.609 7.817 1.00 84.06 115 HIS A O 1
ATOM 886 N N . ARG A 1 116 ? -17.167 -0.045 6.852 1.00 84.62 116 ARG A N 1
ATOM 887 C CA . ARG A 1 116 ? -18.210 -0.993 6.426 1.00 84.62 116 ARG A CA 1
ATOM 888 C C . ARG A 1 116 ? -17.715 -1.884 5.301 1.00 84.62 116 ARG A C 1
ATOM 890 O O . ARG A 1 116 ? -18.045 -3.063 5.280 1.00 84.62 116 ARG A O 1
ATOM 897 N N . LYS A 1 117 ? -16.909 -1.320 4.397 1.00 81.31 117 LYS A N 1
ATOM 898 C CA . LYS A 1 117 ? -16.369 -2.021 3.230 1.00 81.31 117 LYS A CA 1
ATOM 899 C C . LYS A 1 117 ? -15.361 -3.106 3.604 1.00 81.31 117 LYS A C 1
ATOM 901 O O . LYS A 1 117 ? -15.191 -4.022 2.816 1.00 81.31 117 LYS A O 1
ATOM 906 N N . VAL A 1 118 ? -14.709 -3.011 4.766 1.00 86.94 118 VAL A N 1
ATOM 907 C CA . VAL A 1 118 ? -13.591 -3.905 5.141 1.00 86.94 118 VAL A CA 1
ATOM 908 C C . VAL A 1 118 ? -13.827 -4.718 6.405 1.00 86.94 118 VAL A C 1
ATOM 910 O O . VAL A 1 118 ? -12.972 -5.500 6.815 1.00 86.94 118 VAL A O 1
ATOM 913 N N . ARG A 1 119 ? -14.988 -4.557 7.044 1.00 88.56 119 ARG A N 1
ATOM 914 C CA . ARG A 1 119 ? -15.316 -5.302 8.258 1.00 88.56 119 ARG A CA 1
ATOM 915 C C . ARG A 1 119 ? -15.301 -6.806 7.977 1.00 88.56 119 ARG A C 1
ATOM 917 O O . ARG A 1 119 ? -16.033 -7.281 7.115 1.00 88.56 119 ARG A O 1
ATOM 924 N N . GLY A 1 120 ? -14.493 -7.542 8.741 1.00 89.62 120 GLY A N 1
ATOM 925 C CA . GLY A 1 120 ? -14.360 -8.997 8.613 1.00 89.62 120 GLY A CA 1
ATOM 926 C C . GLY A 1 120 ? -13.560 -9.460 7.393 1.00 89.62 120 GLY A C 1
ATOM 927 O O . GLY A 1 120 ? -13.550 -10.652 7.112 1.00 89.62 120 GLY A O 1
ATOM 928 N N . GLN A 1 121 ? -12.907 -8.549 6.666 1.00 91.50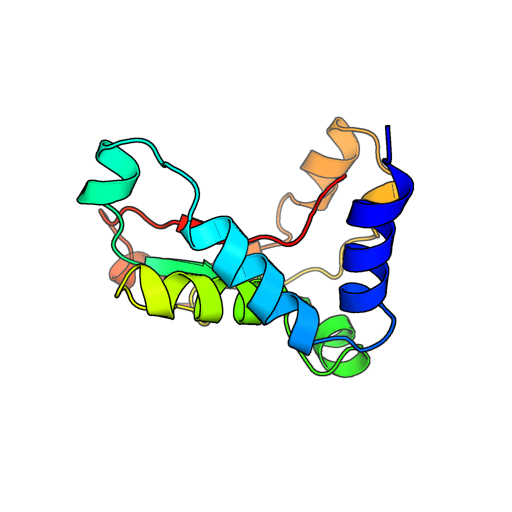 121 GLN A N 1
ATOM 929 C CA . GLN A 1 121 ? -12.048 -8.898 5.538 1.00 91.50 121 GLN A CA 1
ATOM 930 C C . GLN A 1 121 ? -10.579 -8.940 5.947 1.00 91.50 121 GLN A C 1
ATOM 932 O O . GLN A 1 121 ? -10.120 -8.130 6.753 1.00 91.50 121 GLN A O 1
ATOM 937 N N . HIS A 1 122 ? -9.831 -9.848 5.325 1.00 93.00 122 HIS A N 1
ATOM 938 C CA . HIS A 1 122 ? -8.384 -9.922 5.470 1.00 93.00 122 HIS A CA 1
ATOM 939 C C . HIS A 1 122 ? -7.754 -9.088 4.357 1.00 93.00 122 HIS A C 1
ATOM 941 O O . HIS A 1 122 ? -7.853 -9.412 3.171 1.00 93.00 122 HIS A O 1
ATOM 947 N N . LEU A 1 123 ? -7.145 -7.972 4.744 1.00 93.69 123 LEU A N 1
ATOM 948 C CA . LEU A 1 123 ? -6.528 -7.022 3.826 1.00 93.69 123 LEU A CA 1
ATOM 949 C C . LEU A 1 123 ? -5.012 -7.164 3.866 1.00 93.69 123 LEU A C 1
ATOM 951 O O . LEU A 1 123 ? -4.426 -7.330 4.934 1.00 93.69 123 LEU A O 1
ATOM 955 N N . VAL A 1 124 ? -4.374 -7.041 2.705 1.00 93.81 124 VAL A N 1
ATOM 956 C CA . VAL A 1 124 ? -2.914 -7.044 2.592 1.00 93.81 124 VAL A CA 1
ATOM 957 C C . VAL A 1 124 ? -2.442 -5.616 2.360 1.00 93.81 124 VAL A C 1
ATOM 959 O O . VAL A 1 124 ? -2.690 -5.041 1.300 1.00 93.81 124 VAL A O 1
ATOM 962 N N . LEU A 1 125 ? -1.770 -5.037 3.355 1.00 93.25 125 LEU A N 1
ATOM 963 C CA . LEU A 1 125 ? -1.144 -3.724 3.221 1.00 93.25 125 LEU A CA 1
ATOM 964 C C . LEU A 1 125 ? 0.126 -3.828 2.374 1.00 93.25 125 LEU A C 1
ATOM 966 O O . LEU A 1 125 ? 0.954 -4.712 2.590 1.00 93.25 125 LEU A O 1
ATOM 970 N N . VAL A 1 126 ? 0.279 -2.908 1.425 1.00 92.25 126 VAL A N 1
ATOM 971 C CA . VAL A 1 126 ? 1.475 -2.787 0.584 1.00 92.25 126 VAL A CA 1
ATOM 972 C C . VAL A 1 126 ? 2.153 -1.465 0.913 1.00 92.25 126 VAL A C 1
ATOM 974 O O . VAL A 1 126 ? 1.534 -0.410 0.765 1.00 92.25 126 VAL A O 1
ATOM 977 N N . ASP A 1 127 ? 3.407 -1.518 1.356 1.00 87.25 127 ASP A N 1
ATOM 978 C CA . ASP A 1 127 ? 4.199 -0.338 1.706 1.00 87.25 127 ASP A CA 1
ATOM 979 C C . ASP A 1 127 ? 5.597 -0.391 1.073 1.00 87.25 127 ASP A C 1
ATOM 981 O O . ASP A 1 127 ? 6.135 -1.467 0.810 1.00 87.25 127 ASP A O 1
ATOM 985 N N . ASP A 1 128 ? 6.180 0.782 0.825 1.00 76.69 128 ASP A N 1
ATOM 986 C CA . ASP A 1 128 ? 7.489 0.958 0.187 1.00 76.69 128 ASP A CA 1
ATOM 987 C C . ASP A 1 128 ? 8.629 1.183 1.202 1.00 76.69 128 ASP A C 1
ATOM 989 O O . ASP A 1 128 ? 9.753 1.546 0.836 1.00 76.69 128 ASP A O 1
ATOM 993 N N . VAL A 1 129 ? 8.351 1.032 2.499 1.00 63.38 129 VAL A N 1
ATOM 994 C CA . VAL A 1 129 ? 9.282 1.395 3.568 1.00 63.38 129 VAL A CA 1
ATOM 995 C C . VAL A 1 129 ? 10.155 0.203 3.967 1.00 63.38 129 VAL A C 1
ATOM 997 O O . VAL A 1 129 ? 9.758 -0.671 4.728 1.00 63.38 129 VAL A O 1
ATOM 1000 N N . LEU A 1 130 ? 11.399 0.223 3.485 1.00 52.75 130 LEU A N 1
ATOM 1001 C CA . LEU A 1 130 ? 12.551 -0.325 4.202 1.00 52.75 130 LEU A CA 1
ATOM 1002 C C . LEU A 1 130 ? 13.150 0.815 5.046 1.00 52.75 130 LEU A C 1
ATOM 1004 O O . LEU A 1 130 ? 13.630 1.800 4.480 1.00 52.75 130 LEU A O 1
ATOM 1008 N N . THR A 1 131 ? 13.104 0.692 6.375 1.00 47.53 131 THR A N 1
ATOM 1009 C CA . THR A 1 131 ? 13.842 1.521 7.357 1.00 47.53 131 THR A CA 1
ATOM 1010 C C . THR A 1 131 ? 14.247 0.693 8.555 1.00 47.53 131 THR A C 1
ATOM 1012 O O . THR A 1 131 ? 13.440 -0.178 8.936 1.00 47.53 131 THR A O 1
#

Foldseek 3Di:
DDPPPLVVLLCCLQPVQPLVSLLVLLLVVLPDDDDVCCLPQAAEEEEDDDAPVSCVNRVHRSLQSSRVNSCVNSVHYYDDQFKDFDDPFDDCPPPDPVRVVVSCVVRMDTDVPSCVVCPPGDYHYGYSDDD

pLDDT: mean 81.68, std 12.47, range [39.53, 96.31]

Sequence (131 aa):
MPEATASGILSALKYHGWSAVGADIGERLARLQFPVDVCRERAALVPVPLNAARERERGYNQSLLIAQAVAARWQIPVVHDLLTRQVATETQTRLTPGERSANVKDAFALQPDAHRKVRGQHLVLVDDVLT

Radius of gyration: 15.33 Å; chains: 1; bounding box: 45×38×34 Å